Protein AF-A0A928HSU1-F1 (afdb_monomer_lite)

Secondary structure (DSSP, 8-state):
---------HHHHHHHHHHHHHHHHHHHHHHHHHHHHHH-----TTSSS-----TTSHHHHHHHHHHHHHHHH-GGGS-HHHHHHHHHHHHPBPSS-EEEEETTEEEEE-TT-BHHHH-TTHHHHHHHHHHHHHHHHHHHHHHSS--

pLDDT: mean 75.34, std 17.55, range [36.47, 93.94]

Sequence (147 aa):
MAKFRVNTNSLTIAHYILLFLVTGVCIAIVAWIMISRHNATPTNNISKNITHISGNTPCVKRTIETVNKLWEYNPRAVPTKYWDIAMNYMNQPITTTTYGICEDVAYVCHPGQTMRECNPCAVPNARTYAQSMHITDSIQSNCNSGN

Radius of gyration: 28.35 Å; chains: 1; bounding box: 48×77×73 Å

Structure (mmCIF, N/CA/C/O backbone):
data_AF-A0A928HSU1-F1
#
_entry.id   AF-A0A928HSU1-F1
#
loop_
_atom_site.group_PDB
_atom_site.id
_atom_site.type_symbol
_atom_site.label_atom_id
_atom_site.label_alt_id
_atom_site.label_comp_id
_atom_site.label_asym_id
_atom_site.label_entity_id
_atom_site.label_seq_id
_atom_site.pdbx_PDB_ins_code
_atom_site.Cartn_x
_atom_site.Cartn_y
_atom_site.Cartn_z
_atom_site.occupancy
_atom_site.B_iso_or_equiv
_atom_site.auth_seq_id
_atom_site.auth_comp_id
_atom_site.auth_asym_id
_atom_site.auth_atom_id
_atom_site.pdbx_PDB_model_num
ATOM 1 N N . MET A 1 1 ? 31.438 66.400 -51.635 1.00 43.56 1 MET A N 1
ATOM 2 C CA . MET A 1 1 ? 30.200 65.630 -51.387 1.00 43.56 1 MET A CA 1
ATOM 3 C C . MET A 1 1 ? 30.492 64.152 -51.579 1.00 43.56 1 MET A C 1
ATOM 5 O O . MET A 1 1 ? 30.850 63.782 -52.683 1.00 43.56 1 MET A O 1
ATOM 9 N N . ALA A 1 2 ? 30.341 63.343 -50.529 1.00 36.47 2 ALA A N 1
ATOM 10 C CA . ALA A 1 2 ? 29.965 61.927 -50.601 1.00 36.47 2 ALA A CA 1
ATOM 11 C C . ALA A 1 2 ? 29.573 61.487 -49.178 1.00 36.47 2 ALA A C 1
ATOM 13 O O . ALA A 1 2 ? 30.420 61.214 -48.333 1.00 36.47 2 ALA A O 1
ATOM 14 N N . LYS A 1 3 ? 28.271 61.536 -48.880 1.00 44.16 3 LYS A N 1
ATOM 15 C CA . LYS A 1 3 ? 27.683 61.058 -47.622 1.00 44.16 3 LYS A CA 1
ATOM 16 C C . LYS A 1 3 ? 27.472 59.550 -47.780 1.00 44.16 3 LYS A C 1
ATOM 18 O O . LYS A 1 3 ? 26.512 59.143 -48.429 1.00 44.16 3 LYS A O 1
ATOM 23 N N . PHE A 1 4 ? 28.346 58.729 -47.204 1.00 47.28 4 PHE A N 1
ATOM 24 C CA . PHE A 1 4 ? 28.097 57.291 -47.090 1.00 47.28 4 PHE A CA 1
ATOM 25 C C . PHE A 1 4 ? 27.049 57.074 -45.995 1.00 47.28 4 PHE A C 1
ATOM 27 O O . PHE A 1 4 ? 27.341 57.127 -44.802 1.00 47.28 4 PHE A O 1
ATOM 34 N N . ARG A 1 5 ? 25.788 56.909 -46.405 1.00 43.97 5 ARG A N 1
ATOM 35 C CA . ARG A 1 5 ? 24.722 56.443 -45.515 1.00 43.97 5 ARG A CA 1
ATOM 36 C C . ARG A 1 5 ? 25.012 54.985 -45.159 1.00 43.97 5 ARG A C 1
ATOM 38 O O . ARG A 1 5 ? 24.886 54.114 -46.013 1.00 43.97 5 ARG A O 1
ATOM 45 N N . VAL A 1 6 ? 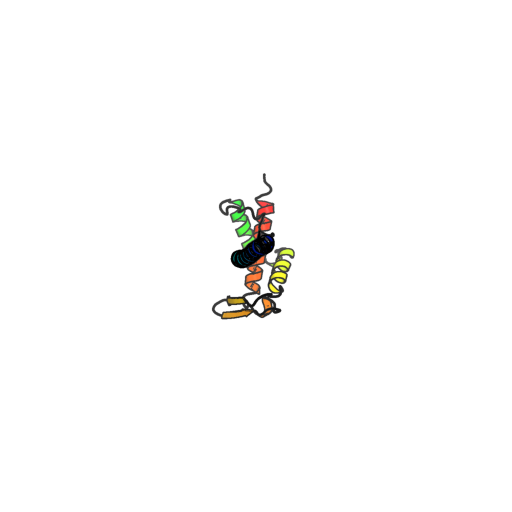25.369 54.726 -43.902 1.00 49.88 6 VAL A N 1
ATOM 46 C CA . VAL A 1 6 ? 25.348 53.377 -43.322 1.00 49.88 6 VAL A CA 1
ATOM 47 C C . VAL A 1 6 ? 23.880 52.960 -43.226 1.00 49.88 6 VAL A C 1
ATOM 49 O O . VAL A 1 6 ? 23.131 53.451 -42.384 1.00 49.88 6 VAL A O 1
ATOM 52 N N . ASN A 1 7 ? 23.446 52.136 -44.175 1.00 45.84 7 ASN A N 1
ATOM 53 C CA . ASN A 1 7 ? 22.081 51.644 -44.275 1.00 45.84 7 ASN A CA 1
ATOM 54 C C . ASN A 1 7 ? 21.895 50.434 -43.335 1.00 45.84 7 ASN A C 1
ATOM 56 O O . ASN A 1 7 ? 22.597 49.438 -43.462 1.00 45.84 7 ASN A O 1
ATOM 60 N N . THR A 1 8 ? 20.981 50.587 -42.370 1.00 52.25 8 THR A N 1
ATOM 61 C CA . THR A 1 8 ? 20.115 49.553 -41.756 1.00 52.25 8 THR A CA 1
ATOM 62 C C . THR A 1 8 ? 20.692 48.153 -41.453 1.00 52.25 8 THR A C 1
ATOM 64 O O . THR A 1 8 ? 20.395 47.191 -42.143 1.00 52.25 8 THR A O 1
ATOM 67 N N . ASN A 1 9 ? 21.372 47.991 -40.307 1.00 52.09 9 ASN A N 1
ATOM 68 C CA . ASN A 1 9 ? 21.608 46.671 -39.669 1.00 52.09 9 ASN A CA 1
ATOM 69 C C . ASN A 1 9 ? 21.169 46.606 -38.187 1.00 52.09 9 ASN A C 1
ATOM 71 O O . ASN A 1 9 ? 21.424 45.629 -37.487 1.00 52.09 9 ASN A O 1
ATOM 75 N N . SER A 1 10 ? 20.509 47.654 -37.681 1.00 51.78 10 SER A N 1
ATOM 76 C CA . SER A 1 10 ? 20.095 47.737 -36.271 1.00 51.78 10 SER A CA 1
ATOM 77 C C . SER A 1 10 ? 18.919 46.809 -35.938 1.00 51.78 10 SER A C 1
ATOM 79 O O . SER A 1 10 ? 18.857 46.290 -34.826 1.00 51.78 10 SER A O 1
ATOM 81 N N . LEU A 1 11 ? 18.021 46.552 -36.897 1.00 53.41 11 LEU A N 1
ATOM 82 C CA . LEU A 1 11 ? 16.845 45.711 -36.663 1.00 53.41 11 LEU A CA 1
ATOM 83 C C . LEU A 1 11 ? 17.213 44.222 -36.588 1.00 53.41 11 LEU A C 1
ATOM 85 O O . LEU A 1 11 ? 16.687 43.502 -35.747 1.00 53.41 11 LEU A O 1
ATOM 89 N N . THR A 1 12 ? 18.152 43.772 -37.422 1.00 56.50 12 THR A N 1
ATOM 90 C CA . THR A 1 12 ? 18.595 42.374 -37.495 1.00 56.50 12 THR A CA 1
ATOM 91 C C . THR A 1 12 ? 19.324 41.960 -36.223 1.00 56.50 12 THR A C 1
ATOM 93 O O . THR A 1 12 ? 19.006 40.924 -35.652 1.00 56.50 12 THR A O 1
ATOM 96 N N . ILE A 1 13 ? 20.242 42.794 -35.722 1.00 59.00 13 ILE A N 1
ATOM 97 C CA . ILE A 1 13 ? 20.975 42.535 -34.470 1.00 59.00 13 ILE A CA 1
ATOM 98 C C . ILE A 1 13 ? 20.027 42.491 -33.268 1.00 59.00 13 ILE A C 1
ATOM 100 O O . ILE A 1 13 ? 20.132 41.584 -32.445 1.00 59.00 13 ILE A O 1
ATOM 104 N N . ALA A 1 14 ? 19.061 43.411 -33.194 1.00 61.88 14 ALA A N 1
ATOM 105 C CA . ALA A 1 14 ? 18.031 43.370 -32.160 1.00 61.88 14 ALA A CA 1
ATOM 106 C C . ALA A 1 14 ? 17.190 42.083 -32.245 1.00 61.88 14 ALA A C 1
ATOM 108 O O . ALA A 1 14 ? 16.879 41.488 -31.216 1.00 61.88 14 ALA A O 1
ATOM 109 N N . HIS A 1 15 ? 16.886 41.615 -33.461 1.00 64.75 15 HIS A N 1
ATOM 110 C CA . HIS A 1 15 ? 16.182 40.352 -33.694 1.00 64.75 15 HIS A CA 1
ATOM 111 C C . HIS A 1 15 ? 16.987 39.134 -33.226 1.00 64.75 15 HIS A C 1
ATOM 113 O O . HIS A 1 15 ? 16.432 38.249 -32.583 1.00 64.75 15 HIS A O 1
ATOM 119 N N . TYR A 1 16 ? 18.297 39.099 -33.486 1.00 62.44 16 TYR A N 1
ATOM 120 C CA . TYR A 1 16 ? 19.169 38.013 -33.029 1.00 62.44 16 TYR A CA 1
ATOM 121 C C . TYR A 1 16 ? 19.317 37.981 -31.504 1.00 62.44 16 TYR A C 1
ATOM 123 O O . TYR A 1 16 ? 19.302 36.901 -30.919 1.00 62.44 16 TYR A O 1
ATOM 131 N N . ILE A 1 17 ? 19.395 39.142 -30.845 1.00 72.81 17 ILE A N 1
ATOM 132 C CA . ILE A 1 17 ? 19.443 39.223 -29.376 1.00 72.81 17 ILE A CA 1
ATOM 133 C C . ILE A 1 17 ? 18.111 38.765 -28.767 1.00 72.81 17 ILE A C 1
ATOM 135 O O . ILE A 1 17 ? 18.106 37.991 -27.811 1.00 72.81 17 ILE 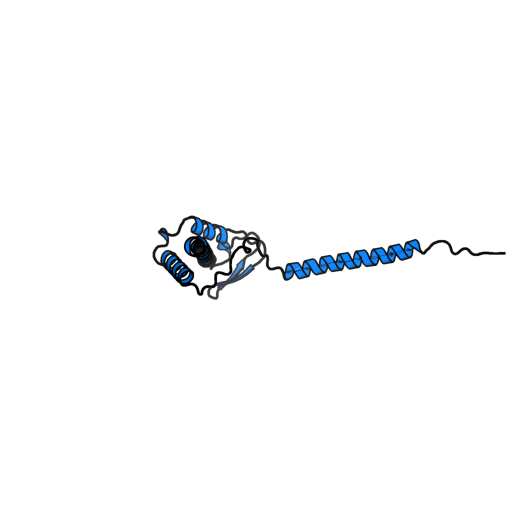A O 1
ATOM 139 N N . LEU A 1 18 ? 16.979 39.182 -29.346 1.00 71.50 18 LEU A N 1
ATOM 140 C CA . LEU A 1 18 ? 15.651 38.724 -28.928 1.00 71.50 18 LEU A CA 1
ATOM 141 C C . LEU A 1 18 ? 15.485 37.216 -29.109 1.00 71.50 18 LEU A C 1
ATOM 143 O O . LEU A 1 18 ? 15.018 36.547 -28.191 1.00 71.50 18 LEU A O 1
ATOM 147 N N . LEU A 1 19 ? 15.912 36.670 -30.249 1.00 72.06 19 LEU A N 1
ATOM 148 C CA . LEU A 1 19 ? 15.885 35.230 -30.494 1.00 72.06 19 LEU A CA 1
ATOM 149 C C . LEU A 1 19 ? 16.734 34.480 -29.470 1.00 72.06 19 LEU A C 1
ATOM 151 O O . LEU A 1 19 ? 16.252 33.502 -28.909 1.00 72.06 19 LEU A O 1
ATOM 155 N N . PHE A 1 20 ? 17.937 34.970 -29.163 1.00 74.94 20 PHE A N 1
ATOM 156 C CA . PHE A 1 20 ? 18.820 34.341 -28.182 1.00 74.94 20 PHE A CA 1
ATOM 157 C C . PHE A 1 20 ? 18.200 34.322 -26.779 1.00 74.94 20 PHE A C 1
ATOM 159 O O . PHE A 1 20 ? 18.206 33.286 -26.111 1.00 74.94 20 PHE A O 1
ATOM 166 N N . LEU A 1 21 ? 17.593 35.438 -26.359 1.00 77.12 21 LEU A N 1
ATOM 167 C CA . LEU A 1 21 ? 16.885 35.536 -25.081 1.00 77.12 21 LEU A CA 1
ATOM 168 C C . LEU A 1 21 ? 15.667 34.609 -25.031 1.00 77.12 21 LEU A C 1
ATOM 170 O O . LEU A 1 21 ? 15.498 33.891 -24.051 1.00 77.12 21 LEU A O 1
ATOM 174 N N . VAL A 1 22 ? 14.856 34.562 -26.091 1.00 77.69 22 VAL A N 1
ATOM 175 C CA . VAL A 1 22 ? 13.683 33.676 -26.160 1.00 77.69 22 VAL A CA 1
ATOM 176 C C . VAL A 1 22 ? 14.108 32.209 -26.136 1.00 77.69 22 VAL A C 1
ATOM 178 O O . VAL A 1 22 ? 13.552 31.429 -25.367 1.00 77.69 22 VAL A O 1
ATOM 181 N N . THR A 1 23 ? 15.132 31.823 -26.903 1.00 75.44 23 THR A N 1
ATOM 182 C CA . THR A 1 23 ? 15.645 30.446 -26.878 1.00 75.44 23 THR A CA 1
ATOM 183 C C . THR A 1 23 ? 16.240 30.083 -25.523 1.00 75.44 23 THR A C 1
ATOM 185 O O . THR A 1 23 ? 15.966 28.997 -25.016 1.00 75.44 23 THR A O 1
ATOM 188 N N . GLY A 1 24 ? 16.986 30.996 -24.893 1.00 80.88 24 GLY A N 1
ATOM 189 C CA . GLY A 1 24 ? 17.557 30.782 -23.565 1.00 80.88 24 GLY A CA 1
ATOM 190 C C . GLY A 1 24 ? 16.478 30.603 -22.499 1.00 80.88 24 GLY A C 1
ATOM 191 O O . GLY A 1 24 ? 16.551 29.670 -21.704 1.00 80.88 24 GLY A O 1
ATOM 192 N N . VAL A 1 25 ? 15.432 31.434 -22.531 1.00 78.25 25 VAL A N 1
ATOM 193 C CA . VAL A 1 25 ? 14.287 31.331 -21.616 1.00 78.25 25 VAL A CA 1
ATOM 194 C C . VAL A 1 25 ? 13.507 30.036 -21.853 1.00 78.25 25 VAL A C 1
ATOM 196 O O . VAL A 1 25 ? 13.178 29.351 -20.889 1.00 78.25 25 VAL A O 1
ATOM 199 N N . CYS A 1 26 ? 13.274 29.634 -23.105 1.00 75.75 26 CYS A N 1
ATOM 200 C CA . CYS A 1 26 ? 12.614 28.362 -23.410 1.00 75.75 26 CYS A CA 1
ATOM 201 C C . CYS A 1 26 ? 13.412 27.156 -22.893 1.00 75.75 26 CYS A C 1
ATOM 203 O O . CYS A 1 26 ? 12.835 26.270 -22.263 1.00 75.75 26 CYS A O 1
ATOM 205 N N . ILE A 1 27 ? 14.733 27.132 -23.097 1.00 79.94 27 ILE A N 1
ATOM 206 C CA . ILE A 1 27 ? 15.595 26.048 -22.600 1.00 79.94 27 ILE A CA 1
ATOM 207 C C . ILE A 1 27 ? 15.614 26.042 -21.066 1.00 79.94 27 ILE A C 1
ATOM 209 O O . ILE A 1 27 ? 15.497 24.977 -20.462 1.00 79.94 27 ILE A O 1
ATOM 213 N N . ALA A 1 28 ? 15.686 27.215 -20.429 1.00 74.31 28 ALA A N 1
ATOM 214 C CA . ALA A 1 28 ? 15.649 27.340 -18.974 1.00 74.31 28 ALA A CA 1
ATOM 215 C C . ALA A 1 28 ? 14.315 26.861 -18.380 1.00 74.31 28 ALA A C 1
ATOM 217 O O . ALA A 1 28 ? 14.322 26.147 -17.381 1.00 74.31 28 ALA A O 1
ATOM 218 N N . ILE A 1 29 ? 13.178 27.180 -19.011 1.00 79.44 29 ILE A N 1
ATOM 219 C CA . ILE A 1 29 ? 11.853 26.701 -18.590 1.00 79.44 29 ILE A CA 1
ATOM 220 C C . ILE A 1 29 ? 11.760 25.181 -18.742 1.00 79.44 29 ILE A C 1
ATOM 222 O O . ILE A 1 29 ? 11.308 24.507 -17.821 1.00 79.44 29 ILE A O 1
ATOM 226 N N . VAL A 1 30 ? 12.208 24.617 -19.867 1.00 76.12 30 VAL A N 1
ATOM 227 C CA . VAL A 1 30 ? 12.175 23.161 -20.086 1.00 76.12 30 VAL A CA 1
ATOM 228 C C . VAL A 1 30 ? 13.074 22.436 -19.083 1.00 76.12 30 VAL A C 1
ATOM 230 O O . VAL A 1 30 ? 12.634 21.463 -18.471 1.00 76.12 30 VAL A O 1
ATOM 233 N N . ALA A 1 31 ? 14.290 22.933 -18.846 1.00 76.31 31 ALA A N 1
ATOM 234 C CA . ALA A 1 31 ? 15.198 22.389 -17.838 1.00 76.31 31 ALA A CA 1
ATOM 235 C C . ALA A 1 31 ? 14.606 22.498 -16.423 1.00 76.31 31 ALA A C 1
ATOM 237 O O . ALA A 1 31 ? 14.629 21.526 -15.666 1.00 76.31 31 ALA A O 1
ATOM 238 N N . TRP A 1 32 ? 13.993 23.638 -16.088 1.00 72.12 32 TRP A N 1
ATOM 239 C CA . TRP A 1 32 ? 13.293 23.835 -14.819 1.00 72.12 32 TRP A CA 1
ATOM 240 C C . TRP A 1 32 ? 12.124 22.863 -14.660 1.00 72.12 32 TRP A C 1
ATOM 242 O O . TRP A 1 32 ? 11.957 22.289 -13.587 1.00 72.12 32 TRP A O 1
ATOM 252 N N . ILE A 1 33 ? 11.324 22.640 -15.707 1.00 74.69 33 ILE A N 1
ATOM 253 C CA . ILE A 1 33 ? 10.212 21.681 -15.689 1.00 74.69 33 ILE A CA 1
ATOM 254 C C . ILE A 1 33 ? 10.737 20.257 -15.522 1.00 74.69 33 ILE A C 1
ATOM 256 O O . ILE A 1 33 ? 10.150 19.507 -14.749 1.00 74.69 33 ILE A O 1
ATOM 260 N N . MET A 1 34 ? 11.830 19.870 -16.187 1.00 70.94 34 MET A N 1
ATOM 261 C CA . MET A 1 34 ? 12.408 18.533 -16.012 1.00 70.94 34 MET A CA 1
ATOM 262 C C . MET A 1 34 ? 12.923 18.321 -14.584 1.00 70.94 34 MET A C 1
ATOM 264 O O . MET A 1 34 ? 12.580 17.317 -13.966 1.00 70.94 34 MET A O 1
ATOM 268 N N . ILE A 1 35 ? 13.659 19.284 -14.021 1.00 68.06 35 ILE A N 1
ATOM 269 C CA . ILE A 1 35 ? 14.163 19.214 -12.637 1.00 68.06 35 ILE A CA 1
ATOM 270 C C . ILE A 1 35 ? 13.004 19.249 -11.633 1.00 68.06 35 ILE A C 1
ATOM 272 O O . ILE A 1 35 ? 12.956 18.456 -10.694 1.00 68.06 35 ILE A O 1
ATOM 276 N N . SER A 1 36 ? 12.021 20.123 -11.851 1.00 59.84 36 SER A N 1
ATOM 277 C CA . SER A 1 36 ? 10.847 20.236 -10.981 1.00 59.84 36 SER A CA 1
ATOM 278 C C . SER A 1 36 ? 9.943 19.013 -11.071 1.00 59.84 36 SER A C 1
ATOM 280 O O . SER A 1 36 ? 9.336 18.663 -10.072 1.00 59.84 36 SER A O 1
ATOM 282 N N . ARG A 1 37 ? 9.864 18.329 -12.220 1.00 54.84 37 ARG A N 1
ATOM 283 C CA . ARG A 1 37 ? 9.156 17.045 -12.355 1.00 54.84 37 ARG A CA 1
ATOM 284 C C . ARG A 1 37 ? 9.919 15.894 -11.713 1.00 54.84 37 ARG A C 1
ATOM 286 O O . ARG A 1 37 ? 9.283 14.995 -11.185 1.00 54.84 37 ARG A O 1
ATOM 293 N N . HIS A 1 38 ? 11.249 15.940 -11.711 1.00 51.69 38 HIS A N 1
ATOM 294 C CA . HIS A 1 38 ? 12.067 14.942 -11.024 1.00 51.69 38 HIS A CA 1
ATOM 295 C C . HIS A 1 38 ? 11.981 15.068 -9.491 1.00 51.69 38 HIS A C 1
ATOM 297 O O . HIS A 1 38 ? 12.094 14.069 -8.786 1.00 51.69 38 HIS A O 1
ATOM 303 N N . ASN A 1 39 ? 11.733 16.283 -8.986 1.00 47.75 39 ASN A N 1
ATOM 304 C CA . ASN A 1 39 ? 11.488 16.563 -7.564 1.00 47.75 39 ASN A CA 1
ATOM 305 C C . ASN A 1 39 ? 9.997 16.595 -7.188 1.00 47.75 39 ASN A C 1
ATOM 307 O O . ASN A 1 39 ? 9.657 16.593 -6.006 1.00 47.75 39 ASN A O 1
ATOM 311 N N . ALA A 1 40 ? 9.096 16.618 -8.169 1.00 42.38 40 ALA A N 1
ATOM 312 C CA . ALA A 1 40 ? 7.678 16.412 -7.949 1.00 42.38 40 ALA A CA 1
ATOM 313 C C . ALA A 1 40 ? 7.429 14.909 -7.906 1.00 42.38 40 ALA A C 1
ATOM 315 O O . ALA A 1 40 ? 7.050 14.288 -8.899 1.00 42.38 40 ALA A O 1
ATOM 316 N N . THR A 1 41 ? 7.587 14.331 -6.714 1.00 46.06 41 THR A N 1
ATOM 317 C CA . THR A 1 41 ? 6.812 13.149 -6.341 1.00 46.06 41 THR A CA 1
ATOM 318 C C . THR A 1 41 ? 5.389 13.381 -6.851 1.00 46.06 41 THR A C 1
ATOM 320 O O . THR A 1 41 ? 4.839 14.450 -6.555 1.00 46.06 41 THR A O 1
ATOM 323 N N . PRO A 1 42 ? 4.799 12.469 -7.646 1.00 43.78 42 PRO A N 1
ATOM 324 C CA . PRO A 1 42 ? 3.435 12.619 -8.113 1.00 43.78 42 PRO A CA 1
ATOM 325 C C . PRO A 1 42 ? 2.540 12.653 -6.879 1.00 43.78 42 PRO A C 1
ATOM 327 O O . PRO A 1 42 ? 2.122 11.631 -6.340 1.00 43.78 42 PRO A O 1
ATOM 330 N N . THR A 1 43 ? 2.261 13.860 -6.398 1.00 47.22 43 THR A N 1
ATOM 331 C CA . THR A 1 43 ? 1.152 14.115 -5.506 1.00 47.22 43 THR A CA 1
ATOM 332 C C . THR A 1 43 ? -0.060 13.979 -6.399 1.00 47.22 43 THR A C 1
ATOM 334 O O . THR A 1 43 ? -0.586 14.935 -6.960 1.00 47.22 43 THR A O 1
ATOM 337 N N . ASN A 1 44 ? -0.478 12.724 -6.575 1.00 38.09 44 ASN A N 1
ATOM 338 C CA . ASN A 1 44 ? -1.864 12.422 -6.843 1.00 38.09 44 ASN A CA 1
ATOM 339 C C . ASN A 1 44 ? -2.663 13.359 -5.939 1.00 38.09 44 ASN A C 1
ATOM 341 O O . ASN A 1 44 ? -2.529 13.319 -4.711 1.00 38.09 44 ASN A O 1
ATOM 345 N N . ASN A 1 45 ? -3.474 14.219 -6.548 1.00 42.25 45 ASN A N 1
ATOM 346 C CA . ASN A 1 45 ? -4.380 15.144 -5.870 1.00 42.25 45 ASN A CA 1
ATOM 347 C C . ASN A 1 45 ? -5.481 14.410 -5.067 1.00 42.25 45 ASN A C 1
ATOM 349 O O . ASN A 1 45 ? -6.542 14.957 -4.811 1.00 42.25 45 ASN A O 1
ATOM 353 N N . ILE A 1 46 ? -5.219 13.171 -4.646 1.00 46.47 46 ILE A N 1
ATOM 354 C CA . ILE A 1 46 ? -5.905 12.431 -3.592 1.00 46.47 46 ILE A CA 1
ATOM 355 C C . ILE A 1 46 ? -5.410 12.913 -2.209 1.00 46.47 46 ILE A C 1
ATOM 357 O O . ILE A 1 46 ? -6.101 12.753 -1.210 1.00 46.47 46 ILE A O 1
ATOM 361 N N . SER A 1 47 ? -4.248 13.577 -2.126 1.00 43.00 47 SER A N 1
ATOM 362 C CA . SER A 1 47 ? -3.598 13.906 -0.846 1.00 43.00 47 SER A CA 1
ATOM 363 C C . SER A 1 47 ? -3.751 15.359 -0.364 1.00 43.00 47 SER A C 1
ATOM 365 O O . SER A 1 47 ? -2.871 15.870 0.329 1.00 43.00 47 SER A O 1
ATOM 367 N N . LYS A 1 48 ? -4.855 16.048 -0.681 1.00 40.31 48 LYS A N 1
ATOM 368 C CA . LYS A 1 48 ? -5.187 17.351 -0.061 1.00 40.31 48 LYS A CA 1
ATOM 369 C C . LYS A 1 48 ? -6.602 17.403 0.523 1.00 40.31 48 LYS A C 1
ATOM 371 O O . LYS A 1 48 ? -7.309 18.386 0.375 1.00 40.31 48 LYS A O 1
ATOM 376 N N . ASN A 1 49 ? -6.986 16.354 1.244 1.00 39.09 49 ASN A N 1
ATOM 377 C CA . ASN A 1 49 ? -7.679 16.535 2.525 1.00 39.09 49 ASN A CA 1
ATOM 378 C C . ASN A 1 49 ? -7.380 15.378 3.490 1.00 39.09 49 ASN A C 1
ATOM 380 O O . ASN A 1 49 ? -8.233 14.938 4.256 1.00 39.09 49 ASN A O 1
ATOM 384 N N . ILE A 1 50 ? -6.149 14.864 3.456 1.00 46.00 50 ILE A N 1
ATOM 385 C CA . ILE A 1 50 ? -5.630 14.140 4.610 1.00 46.00 50 ILE A CA 1
ATOM 386 C C . ILE A 1 50 ? -5.211 15.251 5.561 1.00 46.00 50 ILE A C 1
ATOM 388 O O . ILE A 1 50 ? -4.072 15.717 5.547 1.00 46.00 50 ILE A O 1
ATOM 392 N N . THR A 1 51 ? -6.181 15.755 6.327 1.00 42.03 51 THR A N 1
ATOM 393 C CA . THR A 1 51 ? -5.880 16.391 7.605 1.00 42.03 51 THR A CA 1
ATOM 394 C C . THR A 1 51 ? -4.853 15.482 8.261 1.00 42.03 51 THR A C 1
ATOM 396 O O . THR A 1 51 ? -5.087 14.281 8.394 1.00 42.03 51 THR A O 1
ATOM 399 N N . HIS A 1 52 ? -3.676 16.026 8.561 1.00 40.25 52 HIS A N 1
ATOM 400 C CA . HIS A 1 52 ? -2.671 15.357 9.371 1.00 40.25 52 HIS A CA 1
ATOM 401 C C . HIS A 1 52 ? -3.334 15.149 10.735 1.00 40.25 52 HIS A C 1
ATOM 403 O O . HIS A 1 52 ? -3.243 15.989 11.628 1.00 40.25 52 HIS A O 1
ATOM 409 N N . ILE A 1 53 ? -4.141 14.094 10.851 1.00 50.72 53 ILE A N 1
ATOM 410 C CA . ILE A 1 53 ? -4.842 13.767 12.072 1.00 50.72 53 ILE A CA 1
ATOM 411 C C . ILE A 1 53 ? -3.727 13.353 13.014 1.00 50.72 53 ILE A C 1
ATOM 413 O O . ILE A 1 53 ? -3.137 12.283 12.875 1.00 50.72 53 ILE A O 1
ATOM 417 N N . SER A 1 54 ? -3.372 14.269 13.910 1.00 46.94 54 SER A N 1
ATOM 418 C CA . SER A 1 54 ? -2.407 14.025 14.966 1.00 46.94 54 SER A CA 1
ATOM 419 C C . SER A 1 54 ? -2.796 12.718 15.655 1.00 46.94 54 SER A C 1
ATOM 421 O O . SER A 1 54 ? -3.839 12.640 16.307 1.00 46.94 54 SER A O 1
ATOM 423 N N . GLY A 1 55 ? -1.970 11.677 15.499 1.00 52.75 55 GLY A N 1
ATOM 424 C CA . GLY A 1 55 ? -2.183 10.340 16.074 1.00 52.75 55 GLY A CA 1
ATOM 425 C C . GLY A 1 55 ? -2.196 10.309 17.609 1.00 52.75 55 GLY A C 1
ATOM 426 O O . GLY A 1 55 ? -2.181 9.240 18.218 1.00 52.75 55 GLY A O 1
ATOM 427 N N . ASN A 1 56 ? -2.218 11.478 18.249 1.00 58.78 56 ASN A N 1
ATOM 428 C CA . ASN A 1 56 ? -2.276 11.653 19.687 1.00 58.78 56 ASN A CA 1
ATOM 429 C C . ASN A 1 56 ? -3.697 11.741 20.252 1.00 58.78 56 ASN A C 1
ATOM 431 O O . ASN A 1 56 ? -3.831 11.715 21.475 1.00 58.78 56 ASN A O 1
ATOM 435 N N . THR A 1 57 ? -4.758 11.801 19.437 1.00 68.38 57 THR A N 1
ATOM 436 C CA . THR A 1 57 ? -6.119 11.778 19.997 1.00 68.38 57 THR A CA 1
ATOM 437 C C . THR A 1 57 ? -6.533 10.344 20.382 1.00 68.38 57 THR A C 1
ATOM 439 O O . THR A 1 57 ? -6.297 9.397 19.623 1.00 68.38 57 THR A O 1
ATOM 442 N N . PRO A 1 58 ? -7.172 10.136 21.552 1.00 78.81 58 PRO A N 1
ATOM 443 C CA . PRO A 1 58 ? -7.624 8.808 21.983 1.00 78.81 58 PRO A CA 1
ATOM 444 C C . PRO A 1 58 ? -8.584 8.133 20.989 1.00 78.81 58 PRO A C 1
ATOM 446 O O . PRO A 1 58 ? -8.576 6.910 20.864 1.00 78.81 58 PRO A O 1
ATOM 449 N N . CYS A 1 59 ? -9.380 8.924 20.257 1.00 82.69 59 CYS A N 1
ATOM 450 C CA . CYS A 1 59 ? -10.298 8.432 19.226 1.00 82.69 59 CYS A CA 1
ATOM 451 C C . CYS A 1 59 ? -9.556 7.766 18.060 1.00 82.69 59 CYS A C 1
ATOM 453 O O . CYS A 1 59 ? -9.916 6.667 17.634 1.00 82.69 59 CYS A O 1
ATOM 455 N N . VAL A 1 60 ? -8.477 8.391 17.586 1.00 82.62 60 VAL A N 1
ATOM 456 C CA . VAL A 1 60 ? -7.677 7.883 16.464 1.00 82.62 60 VAL A CA 1
ATOM 457 C C . VAL A 1 60 ? -6.993 6.580 16.844 1.00 82.62 60 VAL A C 1
ATOM 459 O O . VAL A 1 60 ? -7.086 5.607 16.100 1.00 82.62 60 VAL A O 1
ATOM 462 N N . LYS A 1 61 ? -6.394 6.519 18.040 1.00 83.94 61 LYS A N 1
ATOM 463 C CA . LYS A 1 61 ? -5.760 5.292 18.548 1.00 83.94 61 LYS A CA 1
ATOM 464 C C . LYS A 1 61 ? -6.753 4.132 18.646 1.00 83.94 61 LYS A C 1
ATOM 466 O O . LYS A 1 61 ? -6.461 3.047 18.153 1.00 83.94 61 LYS A O 1
ATOM 471 N N . ARG A 1 62 ? -7.945 4.372 19.210 1.00 84.31 62 ARG A N 1
ATOM 472 C CA . ARG A 1 62 ? -9.007 3.352 19.299 1.00 84.31 62 ARG A CA 1
ATOM 473 C C . ARG A 1 62 ? -9.492 2.898 17.928 1.00 84.31 62 ARG A C 1
ATOM 475 O O . ARG A 1 62 ? -9.711 1.707 17.732 1.00 84.31 62 ARG A O 1
ATOM 482 N N . THR A 1 63 ? -9.649 3.823 16.986 1.00 85.38 63 THR A N 1
ATOM 483 C CA . THR A 1 63 ? -10.081 3.498 15.621 1.00 85.38 63 THR A CA 1
ATOM 484 C C . THR A 1 63 ? -9.043 2.638 14.904 1.00 85.38 63 THR A C 1
ATOM 486 O O . THR A 1 63 ? -9.401 1.600 14.355 1.00 85.38 63 THR A O 1
ATOM 489 N N . ILE A 1 64 ? -7.759 3.007 14.981 1.00 86.06 64 ILE A N 1
ATOM 490 C CA . ILE A 1 64 ? -6.652 2.212 14.426 1.00 86.06 64 ILE A CA 1
ATOM 491 C C . ILE A 1 64 ? -6.665 0.800 15.016 1.00 86.06 64 ILE A C 1
ATOM 493 O O . ILE A 1 64 ? -6.655 -0.177 14.274 1.00 86.06 64 ILE A O 1
ATOM 497 N N . GLU A 1 65 ? -6.740 0.679 16.342 1.00 88.19 65 GLU A N 1
ATOM 498 C CA . GLU A 1 65 ? -6.734 -0.623 17.012 1.00 88.19 65 GLU A CA 1
ATOM 499 C C . GLU A 1 65 ? -7.955 -1.475 16.640 1.00 88.19 65 GLU A C 1
ATOM 501 O O . GLU A 1 65 ? -7.826 -2.673 16.395 1.00 88.19 65 GLU A O 1
ATOM 506 N N . THR A 1 66 ? -9.135 -0.857 16.546 1.00 88.69 66 THR A N 1
ATOM 507 C CA . THR A 1 66 ? -10.379 -1.544 16.173 1.00 88.69 66 THR A CA 1
ATOM 508 C C . THR A 1 66 ? -10.309 -2.069 14.746 1.00 88.69 66 THR A C 1
ATOM 510 O O . THR A 1 66 ? -10.624 -3.233 14.506 1.00 88.69 66 THR A O 1
ATOM 513 N N . VAL A 1 67 ? -9.856 -1.242 13.800 1.00 88.62 67 VAL A N 1
ATOM 514 C CA . VAL A 1 67 ? -9.696 -1.657 12.403 1.00 88.62 67 VAL A CA 1
ATOM 515 C C . VAL A 1 67 ? -8.626 -2.744 12.296 1.00 88.62 67 VAL A C 1
ATOM 517 O O . VAL A 1 67 ? -8.863 -3.752 11.638 1.00 88.62 67 VAL A O 1
ATOM 520 N N . ASN A 1 68 ? -7.496 -2.617 12.996 1.00 88.69 68 ASN A N 1
ATOM 521 C CA . ASN A 1 68 ? -6.457 -3.651 13.010 1.00 88.69 68 ASN A CA 1
ATOM 522 C C . ASN A 1 68 ? -7.001 -4.995 13.514 1.00 88.69 68 ASN A C 1
ATOM 524 O O . ASN A 1 68 ? -6.854 -6.006 12.829 1.00 88.69 68 ASN A O 1
ATOM 528 N N . LYS A 1 69 ? -7.714 -4.995 14.647 1.00 90.69 69 LYS A N 1
ATOM 529 C CA . LYS A 1 69 ? -8.361 -6.197 15.194 1.00 90.69 69 LYS A CA 1
ATOM 530 C C . LYS A 1 69 ? -9.406 -6.776 14.242 1.00 90.69 69 LYS A C 1
ATOM 532 O O . LYS A 1 69 ? -9.513 -7.993 14.126 1.00 90.69 69 LYS A O 1
ATOM 537 N N . LEU A 1 70 ? -10.158 -5.932 13.537 1.00 90.12 70 LEU A N 1
ATOM 538 C CA . LEU A 1 70 ? -11.119 -6.382 12.531 1.00 90.12 70 LEU A CA 1
ATOM 539 C C . LEU A 1 70 ? -10.414 -7.128 11.393 1.00 90.12 70 LEU A C 1
ATOM 541 O O . LEU A 1 70 ? -10.815 -8.234 11.047 1.00 90.12 70 LEU A O 1
ATOM 545 N N . TRP A 1 71 ? -9.340 -6.561 10.844 1.00 88.69 71 TRP A N 1
ATOM 546 C CA . TRP A 1 71 ? -8.574 -7.199 9.773 1.00 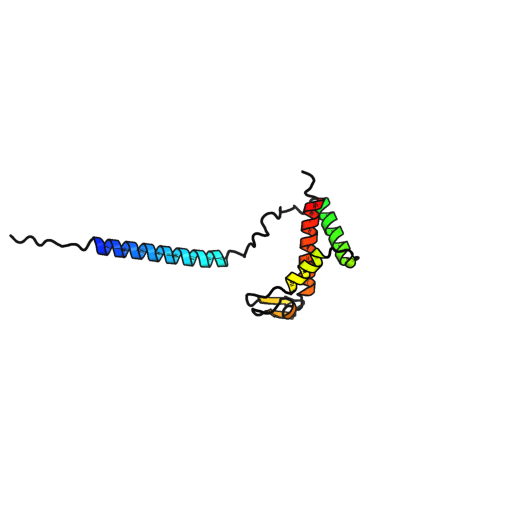88.69 71 TRP A CA 1
ATOM 547 C C . TRP A 1 71 ? -7.852 -8.471 10.228 1.00 88.69 71 TRP A C 1
ATOM 549 O O . TRP A 1 71 ? -7.684 -9.378 9.415 1.00 88.69 71 TRP A O 1
ATOM 559 N N . GLU A 1 72 ? -7.404 -8.542 11.480 1.00 89.69 72 GLU A N 1
ATOM 560 C CA . GLU A 1 72 ? -6.668 -9.685 12.031 1.00 89.69 72 GLU A CA 1
ATOM 561 C C . GLU A 1 72 ? -7.594 -10.846 12.419 1.00 89.69 72 GLU A C 1
ATOM 563 O O . GLU A 1 72 ? -7.370 -11.978 11.995 1.00 89.69 72 GLU A O 1
ATOM 568 N N . TYR A 1 73 ? -8.665 -10.562 13.167 1.00 91.06 73 TYR A N 1
ATOM 569 C CA . TYR A 1 73 ? -9.509 -11.586 13.792 1.00 91.06 73 TYR A CA 1
ATOM 570 C C . TYR A 1 73 ? -10.852 -11.802 13.088 1.00 91.06 73 TYR A C 1
ATOM 572 O O . TYR A 1 73 ? -11.450 -12.867 13.236 1.00 91.06 73 TYR A O 1
ATOM 580 N N . ASN A 1 74 ? -11.351 -10.828 12.319 1.00 90.50 74 ASN A N 1
ATOM 581 C CA . ASN A 1 74 ? -12.626 -10.957 11.608 1.00 90.50 74 ASN A CA 1
ATOM 582 C C . ASN A 1 74 ? -12.586 -10.360 10.185 1.00 90.50 74 ASN A C 1
ATOM 584 O O . ASN A 1 74 ? -13.336 -9.432 9.863 1.00 90.50 74 ASN A O 1
ATOM 588 N N . PRO A 1 75 ? -11.749 -10.915 9.288 1.00 84.19 75 PRO A N 1
ATOM 589 C CA . PRO A 1 75 ? -11.567 -10.379 7.940 1.00 84.19 75 PRO A CA 1
ATOM 590 C C . PRO A 1 75 ? -12.847 -10.417 7.089 1.00 84.19 75 PRO A C 1
ATOM 592 O O . PRO A 1 75 ? -12.976 -9.651 6.139 1.00 84.19 75 PRO A O 1
ATOM 595 N N . ARG A 1 76 ? -13.820 -11.276 7.429 1.00 87.31 76 ARG A N 1
ATOM 596 C CA . ARG A 1 76 ? -15.115 -11.361 6.729 1.00 87.31 76 ARG A CA 1
ATOM 597 C C . ARG A 1 76 ? -16.038 -10.180 7.023 1.00 87.31 76 ARG A C 1
ATOM 599 O O . ARG A 1 76 ? -16.925 -9.904 6.226 1.00 87.31 76 ARG A O 1
ATOM 606 N N . ALA A 1 77 ? -15.837 -9.503 8.150 1.00 89.56 77 ALA A N 1
ATOM 607 C CA . ALA A 1 77 ? -16.585 -8.305 8.509 1.00 89.56 77 ALA A CA 1
ATOM 608 C C . ALA A 1 77 ? -15.971 -7.022 7.921 1.00 89.56 77 ALA A C 1
ATOM 610 O O . ALA A 1 77 ? -16.552 -5.947 8.062 1.00 89.56 77 ALA A O 1
ATOM 611 N N . VAL A 1 78 ? -14.811 -7.112 7.257 1.00 88.88 78 VAL A N 1
ATOM 612 C CA . VAL A 1 78 ? -14.228 -5.978 6.534 1.00 88.88 78 VAL A CA 1
ATOM 613 C C . VAL A 1 78 ? -15.117 -5.647 5.327 1.00 88.88 78 VAL A C 1
ATOM 615 O O . VAL A 1 78 ? -15.377 -6.537 4.512 1.00 88.88 78 VAL A O 1
ATOM 618 N N . PRO A 1 79 ? -15.563 -4.386 5.170 1.00 90.81 79 PRO A N 1
ATOM 619 C CA . PRO A 1 79 ? -16.390 -3.985 4.037 1.00 90.81 79 PRO A CA 1
ATOM 620 C C . PRO A 1 79 ? -15.742 -4.295 2.682 1.00 90.81 79 PRO A C 1
ATOM 622 O O . PRO A 1 79 ? -14.541 -4.087 2.492 1.00 90.81 79 PRO A O 1
ATOM 625 N N . THR A 1 80 ? -16.557 -4.730 1.716 1.00 90.62 80 THR A N 1
ATOM 626 C CA . THR A 1 80 ? -16.118 -5.121 0.361 1.00 90.62 80 THR A CA 1
ATOM 627 C C . THR A 1 80 ? -15.333 -4.025 -0.352 1.00 90.62 80 THR A C 1
ATOM 629 O O . THR A 1 80 ? -14.321 -4.326 -0.974 1.00 90.62 80 THR A O 1
ATOM 632 N N . LYS A 1 81 ? -15.703 -2.752 -0.149 1.00 93.19 81 LYS A N 1
ATOM 633 C CA . LYS A 1 81 ? -14.975 -1.577 -0.662 1.00 93.19 81 LYS A CA 1
ATOM 634 C C . LYS A 1 81 ? -13.457 -1.686 -0.459 1.00 93.19 81 LYS A C 1
ATOM 636 O O . LYS A 1 81 ? -12.695 -1.349 -1.359 1.00 93.19 81 LYS A O 1
ATOM 641 N N . TYR A 1 82 ? -12.997 -2.133 0.711 1.00 91.19 82 TYR A N 1
ATOM 642 C CA . TYR A 1 82 ? -11.561 -2.196 1.004 1.00 91.19 82 TYR A CA 1
ATOM 643 C C . TYR A 1 82 ? -10.886 -3.415 0.368 1.00 91.19 82 TYR A C 1
ATOM 645 O O . TYR A 1 82 ? -9.725 -3.332 -0.031 1.00 91.19 82 TYR A O 1
ATOM 653 N N . TRP A 1 83 ? -11.618 -4.515 0.191 1.00 87.50 83 TRP A N 1
ATOM 654 C CA . TRP A 1 83 ? -11.155 -5.648 -0.610 1.00 87.50 83 TRP A CA 1
ATOM 655 C C . TRP A 1 83 ? -10.991 -5.268 -2.084 1.00 87.50 83 TRP A C 1
ATOM 657 O O . TRP A 1 83 ? -9.976 -5.613 -2.688 1.00 87.50 83 TRP A O 1
ATOM 667 N N . ASP A 1 84 ? -11.921 -4.485 -2.631 1.00 91.19 84 ASP A N 1
ATOM 668 C CA . ASP A 1 84 ? -11.840 -3.977 -4.004 1.00 91.19 84 ASP A CA 1
ATOM 669 C C . ASP A 1 84 ? -10.654 -3.020 -4.180 1.00 91.19 84 ASP A C 1
ATOM 671 O O . ASP A 1 84 ? -9.952 -3.079 -5.187 1.00 91.19 84 ASP A O 1
ATOM 675 N N . ILE A 1 85 ? -10.367 -2.178 -3.180 1.00 89.25 85 ILE A N 1
ATOM 676 C CA . ILE A 1 85 ? -9.173 -1.316 -3.173 1.00 89.25 85 ILE A CA 1
ATOM 677 C C . ILE A 1 85 ? -7.890 -2.154 -3.208 1.00 89.25 85 ILE A C 1
ATOM 679 O O . ILE A 1 85 ? -7.004 -1.866 -4.015 1.00 89.25 85 ILE A O 1
ATOM 683 N N . ALA A 1 86 ? -7.790 -3.202 -2.382 1.00 88.75 86 ALA A N 1
ATOM 684 C CA . ALA A 1 86 ? -6.642 -4.110 -2.410 1.00 88.75 86 ALA A CA 1
ATOM 685 C C . ALA A 1 86 ? -6.508 -4.793 -3.780 1.00 88.75 86 ALA A C 1
ATOM 687 O O . ALA A 1 86 ? -5.420 -4.844 -4.353 1.00 88.75 86 ALA A O 1
ATOM 688 N N . MET A 1 87 ? -7.619 -5.282 -4.334 1.00 88.50 87 MET A N 1
ATOM 689 C CA . MET A 1 87 ? -7.637 -5.950 -5.633 1.00 88.50 87 MET A CA 1
ATOM 690 C C . MET A 1 87 ? -7.203 -5.007 -6.760 1.00 88.50 87 MET A C 1
ATOM 692 O O . MET A 1 87 ? -6.360 -5.366 -7.581 1.00 88.50 87 MET A O 1
ATOM 696 N N . ASN A 1 88 ? -7.710 -3.775 -6.762 1.00 90.50 88 ASN A N 1
ATOM 697 C CA . ASN A 1 88 ? -7.326 -2.754 -7.731 1.00 90.50 88 ASN A CA 1
ATOM 698 C C . ASN A 1 88 ? -5.844 -2.398 -7.620 1.00 90.50 88 ASN A C 1
ATOM 700 O O . ASN A 1 88 ? -5.176 -2.310 -8.642 1.00 90.50 88 ASN A O 1
ATOM 704 N N . TYR A 1 89 ? -5.310 -2.251 -6.405 1.00 86.62 89 TYR A N 1
ATOM 705 C CA . TYR A 1 89 ? -3.887 -1.974 -6.199 1.00 86.62 89 TYR A CA 1
ATOM 706 C C . TYR A 1 89 ? -2.992 -3.069 -6.801 1.00 86.62 89 TYR A C 1
ATOM 708 O O . TYR A 1 89 ? -2.018 -2.775 -7.488 1.00 86.62 89 TYR A O 1
ATOM 716 N N . MET A 1 90 ? -3.341 -4.341 -6.593 1.00 88.00 90 MET A N 1
ATOM 717 C CA . MET A 1 90 ? -2.570 -5.469 -7.129 1.00 88.00 90 MET A CA 1
ATOM 718 C C . MET A 1 90 ? -2.636 -5.578 -8.653 1.00 88.00 90 MET A C 1
ATOM 720 O O . MET A 1 90 ? -1.660 -5.993 -9.278 1.00 88.00 90 MET A O 1
ATOM 724 N N . ASN A 1 91 ? -3.780 -5.221 -9.238 1.00 90.69 91 ASN A N 1
ATOM 725 C CA . ASN A 1 91 ? -4.037 -5.342 -10.672 1.00 90.69 91 ASN A CA 1
ATOM 726 C C . ASN A 1 91 ? -3.685 -4.068 -11.456 1.00 90.69 91 ASN A C 1
ATOM 728 O O . ASN A 1 91 ? -3.889 -4.023 -12.668 1.00 90.69 91 ASN A O 1
ATOM 732 N N . GLN A 1 92 ? -3.176 -3.024 -10.796 1.00 85.25 92 GLN A N 1
ATOM 733 C CA . GLN A 1 92 ? -2.734 -1.821 -11.491 1.00 85.25 92 GLN A CA 1
ATOM 734 C C . GLN A 1 92 ? -1.527 -2.138 -12.385 1.00 85.25 92 GLN A C 1
ATOM 736 O O . GLN A 1 92 ? -0.558 -2.747 -11.912 1.00 85.25 92 GLN A O 1
ATOM 741 N N . PRO A 1 93 ? -1.567 -1.731 -13.667 1.00 87.94 93 PRO A N 1
ATOM 742 C CA . PRO A 1 93 ? -0.448 -1.927 -14.566 1.00 87.94 93 PRO A CA 1
ATOM 743 C C . PRO A 1 93 ? 0.711 -1.025 -14.150 1.00 87.94 93 PRO A C 1
ATOM 745 O O . PRO A 1 93 ? 0.557 0.174 -13.907 1.00 87.94 93 PRO A O 1
ATOM 748 N N . ILE A 1 94 ? 1.894 -1.617 -14.108 1.00 89.12 94 ILE A N 1
ATOM 749 C CA . ILE A 1 94 ? 3.150 -0.918 -13.897 1.00 89.12 94 ILE A CA 1
ATOM 750 C C . ILE A 1 94 ? 3.431 -0.079 -15.150 1.00 89.12 94 ILE A C 1
ATOM 752 O O . ILE A 1 94 ? 3.392 -0.585 -16.271 1.00 89.12 94 ILE A O 1
ATOM 756 N N . THR A 1 95 ? 3.712 1.213 -14.984 1.00 89.62 95 THR A N 1
ATOM 757 C CA . THR A 1 95 ? 4.023 2.130 -16.100 1.00 89.62 95 THR A CA 1
ATOM 758 C C . THR A 1 95 ? 5.523 2.281 -16.339 1.00 89.62 95 THR A C 1
ATOM 760 O O . THR A 1 95 ? 5.948 2.602 -17.446 1.00 89.62 95 THR A O 1
ATOM 763 N N . THR A 1 96 ? 6.333 2.024 -15.314 1.00 89.56 96 THR A N 1
ATOM 764 C CA . THR A 1 96 ? 7.792 2.173 -15.320 1.00 89.56 96 THR A CA 1
ATOM 765 C C . THR A 1 96 ? 8.443 1.011 -14.593 1.00 89.56 96 THR A C 1
ATOM 767 O O . THR A 1 96 ? 7.899 0.533 -13.597 1.00 89.56 96 THR A O 1
ATOM 770 N N . THR A 1 97 ? 9.629 0.585 -15.034 1.00 90.44 97 THR A N 1
ATOM 771 C CA . THR A 1 97 ? 10.339 -0.512 -14.371 1.00 90.44 97 THR A CA 1
ATOM 772 C C . THR A 1 97 ? 10.557 -0.200 -12.892 1.00 90.44 97 THR A C 1
ATOM 774 O O . THR A 1 97 ? 11.141 0.827 -12.550 1.00 90.44 97 THR A O 1
ATOM 777 N N . THR A 1 98 ? 10.065 -1.075 -12.020 1.00 87.62 98 THR A N 1
ATOM 778 C CA . THR A 1 98 ? 10.141 -0.919 -10.565 1.00 87.62 98 THR A CA 1
ATOM 779 C C . THR A 1 98 ? 10.988 -2.041 -9.988 1.00 87.62 98 THR A C 1
ATOM 781 O O . THR A 1 98 ? 10.783 -3.206 -10.317 1.00 87.62 98 THR A O 1
ATOM 784 N N . TYR A 1 99 ? 11.930 -1.684 -9.122 1.00 90.81 99 TYR A N 1
ATOM 785 C CA . TYR A 1 99 ? 12.804 -2.618 -8.419 1.00 90.81 99 TYR A CA 1
ATOM 786 C C . TYR A 1 99 ? 12.444 -2.600 -6.939 1.00 90.81 99 TYR A C 1
ATOM 788 O O . TYR A 1 99 ? 12.158 -1.536 -6.385 1.00 90.81 99 TYR A O 1
ATOM 796 N N . GLY A 1 100 ? 12.475 -3.757 -6.289 1.00 88.69 100 GLY A N 1
ATOM 797 C CA . GLY A 1 100 ? 12.217 -3.841 -4.859 1.00 88.69 100 GLY A CA 1
ATOM 798 C C . GLY A 1 100 ? 12.741 -5.124 -4.243 1.00 88.69 100 GLY A C 1
ATOM 799 O O . GLY A 1 100 ? 13.260 -6.002 -4.929 1.00 88.69 100 GLY A O 1
ATOM 800 N N . ILE A 1 101 ? 12.610 -5.206 -2.924 1.00 89.31 101 ILE A N 1
ATOM 801 C CA . ILE A 1 101 ? 12.935 -6.392 -2.138 1.00 89.31 101 ILE A CA 1
ATOM 802 C C . ILE A 1 101 ? 11.735 -6.680 -1.241 1.00 89.31 101 ILE A C 1
ATOM 804 O O . ILE A 1 101 ? 11.143 -5.763 -0.670 1.00 89.31 101 ILE A O 1
ATOM 808 N N . CYS A 1 102 ? 11.351 -7.944 -1.165 1.00 87.56 102 CYS A N 1
ATOM 809 C CA . CYS A 1 102 ? 10.271 -8.457 -0.336 1.00 87.56 102 CYS A CA 1
ATOM 810 C C . CYS A 1 102 ? 10.821 -9.666 0.416 1.00 87.56 102 CYS A C 1
ATOM 812 O O . CYS A 1 102 ? 11.177 -10.640 -0.236 1.00 87.56 102 CYS A O 1
ATOM 814 N N . GLU A 1 103 ? 10.929 -9.586 1.747 1.00 85.69 103 GLU A N 1
ATOM 815 C CA . GLU A 1 103 ? 11.451 -10.683 2.588 1.00 85.69 103 GLU A CA 1
ATOM 816 C C . GLU A 1 103 ? 12.749 -11.295 2.014 1.00 85.69 103 GLU A C 1
ATOM 818 O O . GLU A 1 103 ? 12.838 -12.490 1.759 1.00 85.69 103 GLU A O 1
ATOM 823 N N . ASP A 1 104 ? 13.734 -10.433 1.724 1.00 88.06 104 ASP A N 1
ATOM 824 C CA . ASP A 1 104 ? 15.036 -10.766 1.114 1.00 88.06 104 ASP A CA 1
ATOM 825 C C . ASP A 1 104 ? 15.005 -11.271 -0.344 1.00 88.06 104 ASP A C 1
ATOM 827 O O . ASP A 1 104 ? 16.052 -11.494 -0.956 1.00 88.06 104 ASP A O 1
ATOM 831 N N . VAL A 1 105 ? 13.827 -11.356 -0.964 1.00 85.88 105 VAL A N 1
ATOM 832 C CA . VAL A 1 105 ? 13.666 -11.665 -2.389 1.00 85.88 105 VAL A CA 1
ATOM 833 C C . VAL A 1 105 ? 13.650 -10.374 -3.200 1.00 85.88 105 VAL A C 1
ATOM 835 O O . VAL A 1 105 ? 12.692 -9.596 -3.155 1.00 85.88 105 VAL A O 1
ATOM 838 N N . ALA A 1 106 ? 14.714 -10.142 -3.968 1.00 91.19 106 ALA A N 1
ATOM 839 C CA . ALA A 1 106 ? 14.747 -9.066 -4.950 1.00 91.19 106 ALA A CA 1
ATOM 840 C C . ALA A 1 106 ? 13.782 -9.366 -6.108 1.00 91.19 106 ALA A C 1
ATOM 842 O O . ALA A 1 106 ? 13.756 -10.477 -6.637 1.00 91.19 106 ALA A O 1
ATOM 843 N N . TYR A 1 107 ? 13.011 -8.364 -6.523 1.00 90.56 107 TYR A N 1
ATOM 844 C CA . TYR A 1 107 ? 12.076 -8.470 -7.637 1.00 90.56 107 TYR A CA 1
ATOM 845 C C . TYR A 1 107 ? 12.170 -7.265 -8.571 1.00 90.56 107 TYR A C 1
ATOM 847 O O . TYR A 1 107 ? 12.572 -6.163 -8.179 1.00 90.56 107 TYR A O 1
ATOM 855 N N . VAL A 1 108 ? 11.780 -7.492 -9.825 1.00 92.75 108 VAL A N 1
ATOM 856 C CA . VAL A 1 108 ? 11.731 -6.470 -10.871 1.00 92.75 108 VAL A CA 1
ATOM 857 C C . VAL A 1 108 ? 10.396 -6.564 -11.592 1.00 92.75 108 VAL A C 1
ATOM 859 O O . VAL A 1 108 ? 10.028 -7.611 -12.118 1.00 92.75 108 VAL A O 1
ATOM 862 N N . CYS A 1 109 ? 9.689 -5.445 -11.626 1.00 91.50 109 CYS A N 1
ATOM 863 C CA . CYS A 1 109 ? 8.427 -5.267 -12.322 1.00 91.50 109 CYS A CA 1
ATOM 864 C C . CYS A 1 109 ? 8.657 -4.450 -13.585 1.00 91.50 109 CYS A C 1
ATOM 866 O O . CYS A 1 109 ? 9.147 -3.328 -13.491 1.00 91.50 109 CYS A O 1
ATOM 868 N N . HIS A 1 110 ? 8.286 -4.972 -14.749 1.00 93.94 110 HIS A N 1
ATOM 869 C CA . HIS A 1 110 ? 8.406 -4.266 -16.024 1.00 93.94 110 HIS A CA 1
ATOM 870 C C . HIS A 1 110 ? 7.108 -3.531 -16.384 1.00 93.94 110 HIS A C 1
ATOM 872 O O . HIS A 1 110 ? 6.032 -3.914 -15.915 1.00 93.94 110 HIS A O 1
ATOM 878 N N . PRO A 1 111 ? 7.177 -2.500 -17.247 1.00 93.44 111 PRO A N 1
ATOM 879 C CA . PRO A 1 111 ? 5.987 -1.843 -17.767 1.00 93.44 111 PRO A CA 1
ATOM 880 C C . PRO A 1 111 ? 5.022 -2.838 -18.426 1.00 93.44 111 PRO A C 1
ATOM 882 O O . PRO A 1 111 ? 5.444 -3.704 -19.190 1.00 93.44 111 PRO A O 1
ATOM 885 N N . GLY A 1 112 ? 3.728 -2.703 -18.140 1.00 89.50 112 GLY A N 1
ATOM 886 C CA . GLY A 1 112 ? 2.667 -3.578 -18.648 1.00 89.50 112 GLY A CA 1
ATOM 887 C C . GLY A 1 112 ? 2.386 -4.819 -17.795 1.00 89.50 112 GLY A C 1
ATOM 888 O O . GLY A 1 112 ? 1.320 -5.406 -17.956 1.00 89.50 112 GLY A O 1
ATOM 889 N N . GLN A 1 113 ? 3.275 -5.187 -16.867 1.00 91.00 113 GLN A N 1
ATOM 890 C CA . GLN A 1 113 ? 2.985 -6.205 -15.851 1.00 91.00 113 GLN A CA 1
ATOM 891 C C . GLN A 1 113 ? 2.132 -5.610 -14.729 1.00 91.00 113 GLN A C 1
ATOM 893 O O . GLN A 1 113 ? 2.145 -4.397 -14.506 1.00 91.00 113 GLN A O 1
ATOM 898 N N . THR A 1 114 ? 1.407 -6.445 -13.994 1.00 91.19 114 THR A N 1
ATOM 899 C CA . THR A 1 114 ? 0.712 -6.009 -12.772 1.00 91.19 114 THR A CA 1
ATOM 900 C C . THR A 1 114 ? 1.589 -6.206 -11.538 1.00 91.19 114 THR A C 1
ATOM 902 O O . THR A 1 114 ? 2.450 -7.086 -11.514 1.00 91.19 114 THR A O 1
ATOM 905 N N . MET A 1 115 ? 1.357 -5.421 -10.476 1.00 84.31 115 MET A N 1
ATOM 906 C CA . MET A 1 115 ? 2.037 -5.618 -9.182 1.00 84.31 115 MET A CA 1
ATOM 907 C C . MET A 1 115 ? 1.934 -7.075 -8.720 1.00 84.31 115 MET A C 1
ATOM 909 O O . MET A 1 115 ? 2.915 -7.644 -8.255 1.00 84.31 115 MET A O 1
ATOM 913 N N . ARG A 1 116 ? 0.768 -7.701 -8.901 1.00 89.25 116 ARG A N 1
ATOM 914 C CA . ARG A 1 116 ? 0.526 -9.104 -8.551 1.00 89.25 116 ARG A CA 1
ATOM 915 C C . ARG A 1 116 ? 1.466 -10.095 -9.237 1.00 89.25 116 ARG A C 1
ATOM 917 O O . ARG A 1 116 ? 1.791 -11.117 -8.644 1.00 89.25 116 ARG A O 1
ATOM 924 N N . GLU A 1 117 ? 1.840 -9.833 -10.482 1.00 88.06 117 GLU A N 1
ATOM 925 C CA . GLU A 1 117 ? 2.627 -10.759 -11.303 1.00 88.06 117 GLU A CA 1
ATOM 926 C C . GLU A 1 117 ? 4.117 -10.712 -10.975 1.00 88.06 117 GLU A C 1
ATOM 928 O O . GLU A 1 117 ? 4.804 -11.723 -11.090 1.00 88.06 117 GLU A O 1
ATOM 933 N N . CYS A 1 118 ? 4.619 -9.540 -10.590 1.00 88.38 118 CYS A N 1
ATOM 934 C CA . CYS A 1 118 ? 6.052 -9.296 -10.450 1.00 88.38 118 CYS A CA 1
ATOM 935 C C . CYS A 1 118 ? 6.506 -9.074 -9.003 1.00 88.38 118 CYS A C 1
ATOM 937 O O . CYS A 1 118 ? 7.671 -9.316 -8.700 1.00 88.38 118 CYS A O 1
ATOM 939 N N . ASN A 1 119 ? 5.625 -8.615 -8.107 1.00 89.06 119 ASN A N 1
ATOM 940 C CA . ASN A 1 119 ? 5.957 -8.339 -6.713 1.00 89.06 119 ASN A CA 1
ATOM 941 C C . ASN A 1 119 ? 5.461 -9.486 -5.810 1.00 89.06 119 ASN A C 1
ATOM 943 O O . ASN A 1 119 ? 4.252 -9.617 -5.602 1.00 89.06 119 ASN A O 1
ATOM 947 N N . PRO A 1 120 ? 6.357 -10.287 -5.205 1.00 87.50 120 PRO A N 1
ATOM 948 C CA . PRO A 1 120 ? 5.962 -11.382 -4.316 1.00 87.50 120 PRO A CA 1
ATOM 949 C C . PRO A 1 120 ? 5.235 -10.898 -3.045 1.00 87.50 120 PRO A C 1
ATOM 951 O O . PRO A 1 120 ? 4.421 -11.629 -2.488 1.00 87.50 120 PRO A O 1
ATOM 954 N N . CYS A 1 121 ? 5.427 -9.637 -2.640 1.00 90.19 121 CYS A N 1
ATOM 955 C CA . CYS A 1 121 ? 4.697 -8.992 -1.545 1.00 90.19 121 CYS A CA 1
ATOM 956 C C . CYS A 1 121 ? 3.433 -8.249 -2.016 1.00 90.19 121 CYS A C 1
ATOM 958 O O . CYS A 1 121 ? 2.840 -7.505 -1.236 1.00 90.19 121 CYS A O 1
ATOM 960 N N . ALA A 1 122 ? 2.978 -8.407 -3.264 1.00 87.12 122 ALA A N 1
ATOM 961 C CA . ALA A 1 122 ? 1.831 -7.651 -3.779 1.00 87.12 122 ALA A CA 1
ATOM 962 C C . ALA A 1 122 ? 0.572 -7.806 -2.915 1.00 87.12 122 ALA A C 1
ATOM 964 O O . ALA A 1 122 ? -0.083 -6.815 -2.603 1.00 87.12 122 ALA A O 1
ATOM 965 N N . VAL A 1 123 ? 0.264 -9.033 -2.483 1.00 86.50 123 VAL A N 1
ATOM 966 C CA . VAL A 1 123 ? -0.906 -9.339 -1.644 1.00 86.50 123 VAL A CA 1
ATOM 967 C C . VAL A 1 123 ? -0.814 -8.696 -0.252 1.00 86.50 123 VAL A C 1
ATOM 969 O O . VAL A 1 123 ? -1.732 -7.954 0.111 1.00 86.50 123 VAL A O 1
ATOM 972 N N . PRO A 1 124 ? 0.254 -8.916 0.544 1.00 85.94 124 PRO A N 1
ATOM 973 C CA . PRO A 1 124 ? 0.377 -8.266 1.849 1.00 85.94 124 PRO A CA 1
ATOM 974 C C . PRO A 1 124 ? 0.493 -6.735 1.751 1.00 85.94 124 PRO A C 1
ATOM 976 O O . PRO A 1 124 ? -0.088 -6.029 2.581 1.00 85.94 124 PRO A O 1
ATOM 979 N N . ASN A 1 125 ? 1.140 -6.201 0.709 1.00 85.81 125 ASN A N 1
ATOM 980 C CA . ASN A 1 125 ? 1.214 -4.756 0.470 1.00 85.81 125 ASN A CA 1
ATOM 981 C C . ASN A 1 125 ? -0.168 -4.168 0.167 1.00 85.81 125 ASN A C 1
ATOM 983 O O . ASN A 1 125 ? -0.554 -3.153 0.747 1.00 85.81 125 ASN A O 1
ATOM 987 N N . ALA A 1 126 ? -0.950 -4.837 -0.681 1.00 86.19 126 ALA A N 1
ATOM 988 C CA . ALA A 1 126 ? -2.310 -4.426 -1.013 1.00 86.19 126 ALA A CA 1
ATOM 989 C C . ALA A 1 126 ? -3.250 -4.479 0.193 1.00 86.19 126 ALA A C 1
ATOM 991 O O . ALA A 1 126 ? -4.063 -3.575 0.379 1.00 86.19 126 ALA A O 1
ATOM 992 N N . ARG A 1 127 ? -3.116 -5.505 1.044 1.00 87.38 127 ARG A N 1
ATOM 993 C CA . ARG A 1 127 ? -3.853 -5.594 2.311 1.00 87.38 127 ARG A CA 1
ATOM 994 C C . ARG A 1 127 ? -3.513 -4.423 3.226 1.00 87.38 127 ARG A C 1
ATOM 996 O O . ARG A 1 127 ? -4.418 -3.768 3.729 1.00 87.38 127 ARG A O 1
ATOM 1003 N N . THR A 1 128 ? -2.226 -4.140 3.407 1.00 87.44 128 THR A N 1
ATOM 1004 C CA . THR A 1 128 ? -1.763 -3.029 4.252 1.00 87.44 128 THR A CA 1
ATOM 1005 C C . THR A 1 128 ? -2.265 -1.684 3.724 1.00 87.44 128 THR A C 1
ATOM 1007 O O . THR A 1 128 ? -2.714 -0.839 4.497 1.00 87.44 128 TH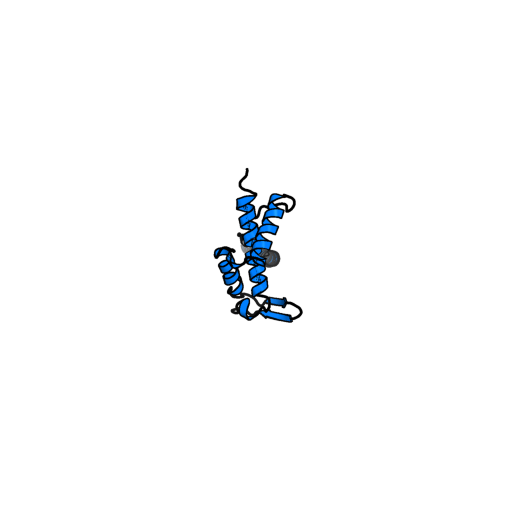R A O 1
ATOM 1010 N N . TYR A 1 129 ? -2.269 -1.508 2.400 1.00 87.62 129 TYR A N 1
ATOM 1011 C CA . TYR A 1 129 ? -2.822 -0.328 1.741 1.00 87.62 129 TYR A CA 1
ATOM 1012 C C . TYR A 1 129 ? -4.342 -0.195 1.936 1.00 87.62 129 TYR A C 1
ATOM 1014 O O . TYR A 1 129 ? -4.843 0.869 2.290 1.00 87.62 129 TYR A O 1
ATOM 1022 N N . ALA A 1 130 ? -5.103 -1.274 1.767 1.00 89.50 130 ALA A N 1
ATOM 1023 C CA . ALA A 1 130 ? -6.544 -1.254 2.011 1.00 89.50 130 ALA A CA 1
ATOM 1024 C C . ALA A 1 1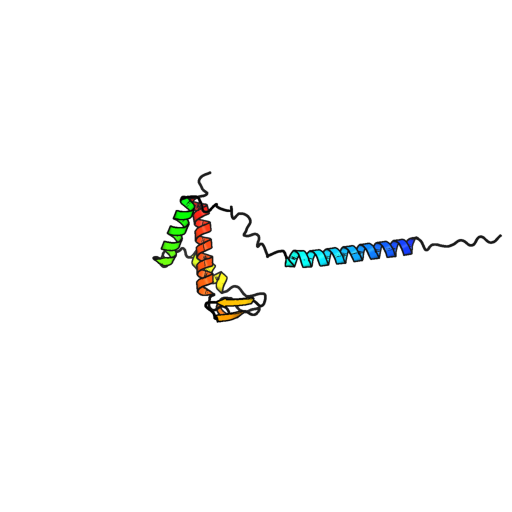30 ? -6.888 -1.000 3.486 1.00 89.50 130 ALA A C 1
ATOM 1026 O O . ALA A 1 130 ? -7.838 -0.278 3.796 1.00 89.50 130 ALA A O 1
ATOM 1027 N N . GLN A 1 131 ? -6.103 -1.565 4.402 1.00 88.06 131 GLN A N 1
ATOM 1028 C CA . GLN A 1 131 ? -6.253 -1.358 5.835 1.00 88.06 131 GLN A CA 1
ATOM 1029 C C . GLN A 1 131 ? -5.977 0.095 6.228 1.00 88.06 131 GLN A C 1
ATOM 1031 O O . GLN A 1 131 ? -6.743 0.657 7.009 1.00 88.06 131 GLN A O 1
ATOM 1036 N N . SER A 1 132 ? -4.948 0.733 5.662 1.00 86.62 132 SER A N 1
ATOM 1037 C CA . SER A 1 132 ? -4.673 2.148 5.928 1.00 86.62 132 SER A CA 1
ATOM 1038 C C . SER A 1 132 ? -5.789 3.056 5.406 1.00 86.62 132 SER A C 1
ATOM 1040 O O . SER A 1 132 ? -6.226 3.943 6.136 1.00 86.62 132 SER A O 1
ATOM 1042 N N . MET A 1 133 ? -6.345 2.771 4.223 1.00 87.69 133 MET A N 1
ATOM 1043 C CA . MET A 1 133 ? -7.524 3.479 3.705 1.00 87.69 133 MET A CA 1
ATOM 1044 C C . MET A 1 133 ? -8.750 3.302 4.615 1.00 87.69 133 MET A C 1
ATOM 1046 O O . MET A 1 133 ? -9.442 4.274 4.908 1.00 87.69 133 MET A O 1
ATOM 1050 N N . HIS A 1 134 ? -8.990 2.089 5.129 1.00 90.00 134 HIS A N 1
ATOM 1051 C CA . HIS A 1 134 ? -10.074 1.831 6.084 1.00 90.00 134 HIS A CA 1
ATOM 1052 C C . HIS A 1 134 ? -9.895 2.618 7.387 1.00 90.00 134 HIS A C 1
ATOM 1054 O O . HIS A 1 134 ? -10.853 3.192 7.907 1.00 90.00 134 HIS A O 1
ATOM 1060 N N . IL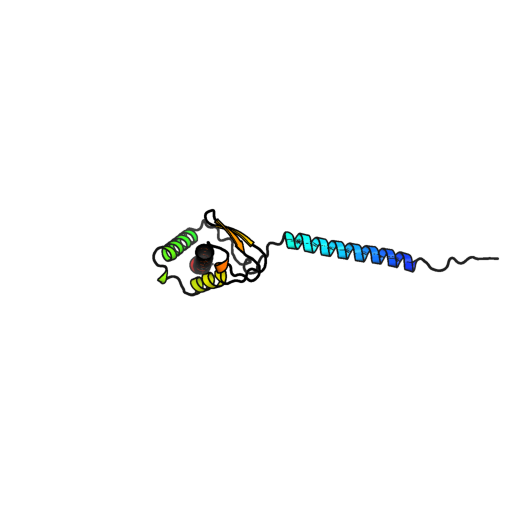E A 1 135 ? -8.668 2.687 7.901 1.00 87.88 135 ILE A N 1
ATOM 1061 C CA . ILE A 1 135 ? -8.338 3.499 9.075 1.00 87.88 135 ILE A CA 1
ATOM 1062 C C . ILE A 1 135 ? -8.638 4.973 8.799 1.00 87.88 135 ILE A C 1
ATOM 1064 O O . ILE A 1 135 ? -9.313 5.609 9.605 1.00 87.88 135 ILE A O 1
ATOM 1068 N N . THR A 1 136 ? -8.173 5.516 7.671 1.00 86.25 136 THR A N 1
ATOM 1069 C CA . THR A 1 136 ? -8.385 6.926 7.320 1.00 86.25 136 THR A CA 1
ATOM 1070 C C . THR A 1 136 ? -9.868 7.266 7.214 1.00 86.25 136 THR A C 1
ATOM 1072 O O . THR A 1 136 ? -10.307 8.218 7.860 1.00 86.25 136 THR A O 1
ATOM 1075 N N . ASP A 1 137 ? -10.646 6.462 6.488 1.00 87.44 137 ASP A N 1
ATOM 1076 C CA . ASP A 1 137 ? -12.093 6.658 6.341 1.00 87.44 137 ASP A CA 1
ATOM 1077 C C . ASP A 1 137 ? -12.803 6.585 7.704 1.00 87.44 137 ASP A C 1
ATOM 1079 O O . ASP A 1 137 ? -13.626 7.440 8.029 1.00 87.44 137 ASP A O 1
ATOM 1083 N N . SER A 1 138 ? -12.433 5.611 8.544 1.00 86.19 138 SER A N 1
ATOM 1084 C CA . SER A 1 138 ? -13.024 5.436 9.880 1.00 86.19 138 SER A CA 1
ATOM 1085 C C . SER A 1 138 ? -12.683 6.585 10.827 1.00 86.19 138 SER A C 1
ATOM 1087 O O . SER A 1 138 ? -13.495 6.967 11.665 1.00 86.19 138 SER A O 1
ATOM 1089 N N . ILE A 1 139 ? -11.480 7.153 10.725 1.00 83.75 139 ILE A N 1
ATOM 1090 C CA . ILE A 1 139 ? -11.104 8.325 11.519 1.00 83.75 139 ILE A CA 1
ATOM 1091 C C . ILE A 1 139 ? -11.900 9.545 11.052 1.00 83.75 139 ILE A C 1
ATOM 1093 O O . ILE A 1 139 ? -12.401 10.300 11.887 1.00 83.75 139 ILE A O 1
ATOM 1097 N N . GLN A 1 140 ? -12.047 9.735 9.739 1.00 83.69 140 GLN A N 1
ATOM 1098 C CA . GLN A 1 140 ? -12.848 10.833 9.202 1.00 83.69 140 GLN A CA 1
ATOM 1099 C C . GLN A 1 140 ? -14.308 10.736 9.658 1.00 83.69 140 GLN A C 1
ATOM 1101 O O . GLN A 1 140 ? -14.864 11.748 10.078 1.00 83.69 140 GLN A O 1
ATOM 1106 N N . SER A 1 141 ? -14.905 9.540 9.657 1.00 83.00 141 SER A N 1
ATOM 1107 C CA . SER A 1 141 ? -16.296 9.355 10.089 1.00 83.00 141 SER A CA 1
ATOM 1108 C C . SER A 1 141 ? -16.486 9.441 11.605 1.00 83.00 141 SER A C 1
ATOM 1110 O O . SER A 1 141 ? -17.483 9.984 12.068 1.00 83.00 141 SER A O 1
ATOM 1112 N N . ASN A 1 142 ? -15.556 8.896 12.395 1.00 80.69 142 ASN A N 1
ATOM 1113 C CA . ASN A 1 142 ? -15.777 8.699 13.834 1.00 80.69 142 ASN A CA 1
ATOM 1114 C C . ASN A 1 142 ? -15.104 9.760 14.709 1.00 80.69 142 ASN A C 1
ATOM 1116 O O . ASN A 1 142 ? -15.539 9.979 15.836 1.00 80.69 142 ASN A O 1
ATOM 1120 N N . CYS A 1 143 ? -14.037 10.396 14.222 1.00 76.19 143 CYS A N 1
ATOM 1121 C CA . CYS A 1 143 ? -13.242 11.339 15.009 1.00 76.19 143 CYS A CA 1
ATOM 1122 C C . CYS A 1 143 ? -13.328 12.785 14.505 1.00 76.19 143 CYS A C 1
ATOM 1124 O O . CYS A 1 143 ? -13.100 13.690 15.301 1.00 76.19 143 CYS A O 1
ATOM 1126 N N . ASN A 1 144 ? -13.665 13.018 13.229 1.00 67.31 144 ASN A N 1
ATOM 1127 C CA . ASN A 1 144 ? -13.771 14.372 12.666 1.00 67.31 144 ASN A CA 1
ATOM 1128 C C . ASN A 1 144 ? -15.219 14.891 12.551 1.00 67.31 144 ASN A C 1
ATOM 1130 O O . ASN A 1 144 ? -15.405 16.082 12.325 1.00 67.31 144 ASN A O 1
ATOM 1134 N N . SER A 1 145 ? -16.245 14.054 12.748 1.00 54.69 145 SER A N 1
ATOM 1135 C CA . SER A 1 145 ? -17.669 14.452 12.692 1.00 54.69 145 SER A CA 1
ATOM 1136 C C . SER A 1 145 ? -18.184 15.202 13.936 1.00 54.69 145 SER A C 1
ATOM 1138 O O . SER A 1 145 ? -19.386 15.229 14.182 1.00 54.69 145 SER A O 1
ATOM 1140 N N . GLY A 1 146 ? -17.292 15.798 14.729 1.00 44.75 146 GLY A N 1
ATOM 1141 C CA . GLY A 1 146 ? -17.612 16.483 15.986 1.00 44.75 146 GLY A CA 1
ATOM 1142 C C . GLY A 1 146 ? -17.103 17.922 16.070 1.00 44.75 146 GLY A C 1
ATOM 1143 O O . GLY A 1 146 ? -16.701 18.331 17.156 1.00 44.75 146 GLY A O 1
ATOM 1144 N N . ASN A 1 147 ? -17.086 18.650 14.948 1.00 41.56 147 ASN A N 1
ATOM 1145 C CA . ASN A 1 147 ? -16.917 20.107 14.913 1.00 41.56 147 ASN A CA 1
ATOM 1146 C C . ASN A 1 147 ? -18.193 20.766 14.391 1.00 41.56 147 ASN A C 1
ATOM 1148 O O . ASN A 1 147 ? -18.614 20.384 13.276 1.00 41.56 147 ASN A O 1
#

Foldseek 3Di:
DDDPPPDDPPVVVVVVVVVVVVVVVVVVVVVVCVVVVVVPPPPPVVPPPPPVPPCPDPQLVVLLVVLVCCVVPPVVPPDVVLVVQLVCQQADFDQAWDWDADPNDTWIHHGRDGNVVIPPCSNVVSNVVSSVVSSSVSCCVGPVPPD